Protein AF-A0A6B3GHE0-F1 (afdb_monomer_lite)

Structure (mmCIF, N/CA/C/O backbone):
data_AF-A0A6B3GHE0-F1
#
_entry.id   AF-A0A6B3GHE0-F1
#
loop_
_atom_site.group_PDB
_atom_site.id
_atom_site.type_symbol
_atom_site.label_atom_id
_atom_site.label_alt_id
_atom_site.label_comp_id
_atom_site.label_asym_id
_atom_site.label_entity_id
_atom_site.label_seq_id
_atom_site.pdbx_PDB_ins_code
_atom_site.Cartn_x
_atom_site.Cartn_y
_atom_site.Cartn_z
_atom_site.occupancy
_atom_site.B_iso_or_equiv
_atom_site.auth_seq_id
_atom_site.auth_comp_id
_atom_site.auth_asym_id
_atom_site.auth_atom_id
_atom_site.pdbx_PDB_model_num
ATOM 1 N N . VAL A 1 1 ? 17.291 -7.032 -29.303 1.00 87.56 1 VAL A N 1
ATOM 2 C CA . VAL A 1 1 ? 17.564 -7.212 -27.860 1.00 87.56 1 VAL A CA 1
ATOM 3 C C . VAL A 1 1 ? 18.348 -8.499 -27.717 1.00 87.56 1 VAL A C 1
ATOM 5 O O . VAL A 1 1 ? 17.997 -9.449 -28.406 1.00 87.56 1 VAL A O 1
ATOM 8 N N . VAL A 1 2 ? 19.415 -8.492 -26.928 1.00 93.62 2 VAL A N 1
ATOM 9 C CA . VAL A 1 2 ? 20.373 -9.596 -26.751 1.00 93.62 2 VAL A CA 1
ATOM 10 C C . VAL A 1 2 ? 20.609 -9.839 -25.263 1.00 93.62 2 VAL A C 1
ATOM 12 O O . VAL A 1 2 ? 20.278 -8.980 -24.444 1.00 93.62 2 VAL A O 1
ATOM 15 N N . GLU A 1 3 ? 21.166 -10.990 -24.896 1.00 90.38 3 GLU A N 1
ATOM 16 C CA . GLU A 1 3 ? 21.320 -11.353 -23.485 1.00 90.38 3 GLU A CA 1
ATOM 17 C C . GLU A 1 3 ? 22.375 -10.501 -22.778 1.00 90.38 3 GLU A C 1
ATOM 19 O O . GLU A 1 3 ? 22.188 -10.146 -21.620 1.00 90.38 3 GLU A O 1
ATOM 24 N N . GLY A 1 4 ? 23.452 -10.118 -23.468 1.00 88.25 4 GLY A N 1
ATOM 25 C CA . GLY A 1 4 ? 24.545 -9.377 -22.844 1.00 88.25 4 GLY A CA 1
ATOM 26 C C . GLY A 1 4 ? 25.494 -8.706 -23.828 1.00 88.25 4 GLY A C 1
ATOM 27 O O . GLY A 1 4 ? 25.337 -8.791 -25.048 1.00 88.25 4 GLY A O 1
ATOM 28 N N . LEU A 1 5 ? 26.498 -8.026 -23.274 1.00 88.69 5 LEU A N 1
ATOM 29 C CA . LEU A 1 5 ? 27.369 -7.115 -24.018 1.00 88.69 5 LEU A CA 1
ATOM 30 C C . LEU A 1 5 ? 28.169 -7.808 -25.134 1.00 88.69 5 LEU A C 1
ATOM 32 O O . LEU A 1 5 ? 28.236 -7.296 -26.246 1.00 88.69 5 LEU A O 1
ATOM 36 N N . SER A 1 6 ? 28.699 -9.009 -24.889 1.00 91.62 6 SER A N 1
ATOM 37 C CA . SER A 1 6 ? 29.460 -9.760 -25.904 1.00 91.62 6 SER A CA 1
ATOM 38 C C . SER A 1 6 ? 28.605 -10.182 -27.108 1.00 91.62 6 SER A C 1
ATOM 40 O O . SER A 1 6 ? 29.077 -10.214 -28.247 1.00 91.62 6 SER A O 1
ATOM 42 N N . GLU A 1 7 ? 27.327 -10.490 -26.878 1.00 93.00 7 GLU A N 1
ATOM 43 C CA . GLU A 1 7 ? 26.382 -10.778 -27.959 1.00 93.00 7 GLU A CA 1
ATOM 44 C C . GLU A 1 7 ? 26.011 -9.489 -28.708 1.00 93.00 7 GLU A C 1
ATOM 46 O O . GLU A 1 7 ? 25.947 -9.486 -29.938 1.00 93.00 7 GLU A O 1
ATOM 51 N N . ALA A 1 8 ? 25.856 -8.371 -27.987 1.00 92.12 8 ALA A N 1
ATOM 52 C CA . ALA A 1 8 ? 25.609 -7.055 -28.577 1.00 92.12 8 ALA A CA 1
ATOM 53 C C . ALA A 1 8 ? 26.735 -6.631 -29.533 1.00 92.12 8 ALA A C 1
ATOM 55 O O . ALA A 1 8 ? 26.454 -6.214 -30.656 1.00 92.12 8 ALA A O 1
ATOM 56 N N . GLU A 1 9 ? 27.997 -6.797 -29.128 1.00 91.12 9 GLU A N 1
ATOM 57 C CA . GLU A 1 9 ? 29.174 -6.513 -29.960 1.00 91.12 9 GLU A CA 1
ATOM 58 C C . GLU A 1 9 ? 29.182 -7.346 -31.247 1.00 91.12 9 GLU A C 1
ATOM 60 O O . GLU A 1 9 ? 29.427 -6.819 -32.333 1.00 91.12 9 GLU A O 1
ATOM 65 N N . THR A 1 10 ? 28.856 -8.638 -31.137 1.00 93.00 10 THR A N 1
ATOM 66 C CA . THR A 1 10 ? 28.806 -9.557 -32.283 1.00 93.00 10 THR A CA 1
ATOM 67 C C . THR A 1 10 ? 27.733 -9.131 -33.285 1.00 93.00 10 THR A C 1
ATOM 69 O O . THR A 1 10 ? 27.987 -9.064 -34.488 1.00 93.00 10 THR A O 1
ATOM 72 N N . VAL A 1 11 ? 26.533 -8.810 -32.795 1.00 92.44 11 VAL A N 1
ATOM 73 C CA . VAL A 1 11 ? 25.388 -8.424 -33.630 1.00 92.44 11 VAL A CA 1
ATOM 74 C C . VAL A 1 11 ? 25.612 -7.072 -34.311 1.00 92.44 11 VAL A C 1
ATOM 76 O O . VAL A 1 11 ? 25.330 -6.933 -35.500 1.00 92.44 11 VAL A O 1
ATOM 79 N N . VAL A 1 12 ? 26.147 -6.083 -33.590 1.00 92.69 12 VAL A N 1
ATOM 80 C CA . VAL A 1 12 ? 26.439 -4.753 -34.148 1.00 92.69 12 VAL A CA 1
ATOM 81 C C . VAL A 1 12 ? 27.595 -4.819 -35.148 1.00 92.69 12 VAL A C 1
ATOM 83 O O . VAL A 1 12 ? 27.502 -4.229 -36.222 1.00 92.69 12 VAL A O 1
ATOM 86 N N . GLY A 1 13 ? 28.657 -5.573 -34.840 1.00 90.19 13 GLY A N 1
ATOM 87 C CA . GLY A 1 13 ? 29.817 -5.732 -35.721 1.00 90.19 13 GLY A CA 1
ATOM 88 C C . GLY A 1 13 ? 29.507 -6.467 -37.028 1.00 90.19 13 GLY A C 1
ATOM 89 O O . GLY A 1 13 ? 30.134 -6.187 -38.047 1.00 90.19 13 GLY A O 1
ATOM 90 N N . ALA A 1 14 ? 28.523 -7.370 -37.021 1.00 90.12 14 ALA A N 1
ATOM 91 C CA . ALA A 1 14 ? 28.071 -8.079 -38.217 1.00 90.12 14 ALA A CA 1
ATOM 92 C C . ALA A 1 14 ? 27.074 -7.277 -39.077 1.00 90.12 14 ALA A C 1
ATOM 94 O O . ALA A 1 14 ? 26.806 -7.655 -40.215 1.00 90.12 14 ALA A O 1
ATOM 95 N N . GLY A 1 15 ? 26.484 -6.209 -38.539 1.00 80.25 15 GLY A N 1
ATOM 96 C CA . GLY A 1 15 ? 25.344 -5.525 -39.139 1.00 80.25 15 GLY A CA 1
ATOM 97 C C . GLY A 1 15 ? 25.691 -4.217 -39.839 1.00 80.25 15 GLY A C 1
ATOM 98 O O . GLY A 1 15 ? 25.204 -3.191 -39.379 1.00 80.25 15 GLY A O 1
ATOM 99 N N . ASP A 1 16 ? 26.513 -4.246 -40.898 1.00 79.06 16 ASP A N 1
ATOM 100 C CA . ASP A 1 16 ? 26.779 -3.194 -41.914 1.00 79.06 16 ASP A CA 1
ATOM 101 C C . ASP A 1 16 ? 26.525 -1.715 -41.510 1.00 79.06 16 ASP A C 1
ATOM 103 O O . ASP A 1 16 ? 26.007 -0.910 -42.284 1.00 79.06 16 ASP A O 1
ATOM 107 N N . GLY A 1 17 ? 26.870 -1.325 -40.279 1.00 79.25 17 GLY A N 1
ATOM 108 C CA . GLY A 1 17 ? 26.679 0.028 -39.749 1.00 79.25 17 GLY A CA 1
ATOM 109 C C . GLY A 1 17 ? 25.229 0.489 -39.512 1.00 79.25 17 GLY A C 1
ATOM 110 O O . GLY A 1 17 ? 25.027 1.672 -39.245 1.00 79.25 17 GLY A O 1
ATOM 111 N N . ALA A 1 18 ? 24.221 -0.385 -39.588 1.00 84.81 18 ALA A N 1
ATOM 112 C CA . ALA A 1 18 ? 22.807 -0.009 -39.411 1.00 84.81 18 ALA A CA 1
ATOM 113 C C . ALA A 1 18 ? 22.139 -0.631 -38.173 1.00 84.81 18 ALA A C 1
ATOM 115 O O . ALA A 1 18 ? 21.021 -0.254 -37.815 1.00 84.81 18 ALA A O 1
ATOM 116 N N . VAL A 1 19 ? 22.798 -1.592 -37.524 1.00 91.75 19 VAL A N 1
ATOM 117 C CA . VAL A 1 19 ? 22.215 -2.353 -36.414 1.00 91.75 19 VAL A CA 1
ATOM 118 C C . VAL A 1 19 ? 22.541 -1.711 -35.068 1.00 91.75 19 VAL A C 1
ATOM 120 O O . VAL A 1 19 ? 23.682 -1.349 -34.794 1.00 91.75 19 VAL A O 1
ATOM 123 N N . VAL A 1 20 ? 21.523 -1.620 -34.212 1.00 91.25 20 VAL A N 1
ATOM 124 C CA . VAL A 1 20 ? 21.647 -1.247 -32.799 1.00 91.25 20 VAL A CA 1
ATOM 125 C C . VAL A 1 20 ? 21.193 -2.434 -31.951 1.00 91.25 20 VAL A C 1
ATOM 127 O O . VAL A 1 20 ? 20.110 -2.982 -32.167 1.00 91.25 20 VAL A O 1
ATOM 130 N N . ALA A 1 21 ? 22.019 -2.835 -30.991 1.00 92.00 21 ALA A N 1
ATOM 131 C CA . ALA A 1 21 ? 21.713 -3.866 -30.011 1.00 92.00 21 ALA A CA 1
ATOM 132 C C . ALA A 1 21 ? 21.396 -3.234 -28.650 1.00 92.00 21 ALA A C 1
ATOM 134 O O . ALA A 1 21 ? 21.934 -2.191 -28.291 1.00 92.00 21 ALA A O 1
ATOM 135 N N . VAL A 1 22 ? 20.515 -3.886 -27.896 1.00 89.62 22 VAL A N 1
ATOM 136 C CA . VAL A 1 22 ? 20.176 -3.519 -26.515 1.00 89.62 22 VAL A CA 1
ATOM 137 C C . VAL A 1 22 ? 20.310 -4.779 -25.668 1.00 89.62 22 VAL A C 1
ATOM 139 O O . VAL A 1 22 ? 19.700 -5.790 -26.036 1.00 89.62 22 VAL A O 1
ATOM 142 N N . THR A 1 23 ? 21.123 -4.750 -24.611 1.00 90.06 23 THR A N 1
ATOM 143 C CA . THR A 1 23 ? 21.277 -5.868 -23.661 1.00 90.06 23 THR A CA 1
ATOM 144 C C . THR A 1 23 ? 20.064 -5.953 -22.729 1.00 90.06 23 THR A C 1
ATOM 146 O O . THR A 1 23 ? 19.299 -4.993 -22.613 1.00 90.06 23 THR A O 1
ATOM 149 N N . ARG A 1 24 ? 19.861 -7.086 -22.042 1.00 84.94 24 ARG A N 1
ATOM 150 C CA . ARG A 1 24 ? 18.824 -7.189 -20.995 1.00 84.94 24 ARG A CA 1
ATOM 151 C C . ARG A 1 24 ? 19.062 -6.248 -19.818 1.00 84.94 24 ARG A C 1
ATOM 153 O O . ARG A 1 24 ? 18.096 -5.804 -19.209 1.00 84.94 24 ARG A O 1
ATOM 160 N N . ASP A 1 25 ? 20.322 -5.910 -19.573 1.00 78.19 25 ASP A N 1
ATOM 161 C CA . ASP A 1 25 ? 20.740 -4.956 -18.546 1.00 78.19 25 ASP A CA 1
ATOM 162 C C . ASP A 1 25 ? 20.558 -3.489 -18.994 1.00 78.19 25 ASP A C 1
ATOM 164 O O . ASP A 1 25 ? 20.785 -2.564 -18.219 1.00 78.19 25 ASP A O 1
ATOM 168 N N . GLY A 1 26 ? 20.104 -3.259 -20.234 1.00 79.75 26 GLY A N 1
ATOM 169 C CA . GLY A 1 26 ? 19.741 -1.937 -20.746 1.00 79.75 26 GLY A CA 1
ATOM 170 C C . GLY A 1 26 ? 20.871 -1.170 -21.436 1.00 79.75 26 GLY A C 1
ATOM 171 O O . GLY A 1 26 ? 20.659 -0.020 -21.824 1.00 79.75 26 GLY A O 1
ATOM 172 N N . ASP A 1 27 ? 22.038 -1.784 -21.647 1.00 85.62 27 ASP A N 1
ATOM 173 C CA . ASP A 1 27 ? 23.111 -1.182 -22.442 1.00 85.62 27 ASP A CA 1
ATOM 174 C C . ASP A 1 27 ? 22.717 -1.146 -23.917 1.00 85.62 27 ASP A C 1
ATOM 176 O O . ASP A 1 27 ? 22.349 -2.163 -24.509 1.00 85.62 27 ASP A O 1
ATOM 180 N N . VAL A 1 28 ? 22.833 0.024 -24.535 1.00 88.38 28 VAL A N 1
ATOM 181 C CA . VAL A 1 28 ? 22.544 0.246 -25.952 1.00 88.38 28 VAL A CA 1
ATOM 182 C C . VAL A 1 28 ? 23.854 0.393 -26.711 1.00 88.38 28 VAL A C 1
ATOM 184 O O . VAL A 1 28 ? 24.623 1.318 -26.450 1.00 88.38 28 VAL A O 1
ATOM 187 N N . LEU A 1 29 ? 24.104 -0.496 -27.670 1.00 90.50 29 LEU A N 1
ATOM 188 C CA . LEU A 1 29 ? 25.288 -0.480 -28.526 1.00 90.50 29 LEU A CA 1
ATOM 189 C C . LEU A 1 29 ? 24.876 -0.238 -29.974 1.00 90.50 29 LEU A C 1
ATOM 191 O O . LEU A 1 29 ? 24.071 -0.977 -30.535 1.00 90.50 29 LEU A O 1
ATOM 195 N N . GLY A 1 30 ? 25.457 0.784 -30.589 1.00 89.62 30 GLY A N 1
ATOM 196 C CA . GLY A 1 30 ? 25.396 1.035 -32.022 1.00 89.62 30 GLY A CA 1
ATOM 197 C C . GLY A 1 30 ? 26.795 1.053 -32.646 1.00 89.62 30 GLY A C 1
ATOM 198 O O . GLY A 1 30 ? 27.798 0.990 -31.936 1.00 89.62 30 GLY A O 1
ATOM 199 N N . PRO A 1 31 ? 26.901 1.191 -33.977 1.00 85.12 31 PRO A N 1
ATOM 200 C CA . PRO A 1 31 ? 28.167 1.043 -34.708 1.00 85.12 31 PRO A CA 1
ATOM 201 C C . PRO A 1 31 ? 29.266 2.026 -34.282 1.00 85.12 31 PRO A C 1
ATOM 203 O O . PRO A 1 31 ? 30.454 1.761 -34.459 1.00 85.12 31 PRO A O 1
ATOM 206 N N . HIS A 1 32 ? 28.872 3.183 -33.743 1.00 85.69 32 HIS A N 1
ATOM 207 C CA . HIS A 1 32 ? 29.773 4.277 -33.365 1.00 85.69 32 HIS A CA 1
ATOM 208 C C . HIS A 1 32 ? 29.470 4.865 -31.980 1.00 85.69 32 HIS A C 1
ATOM 210 O O . HIS A 1 32 ? 30.025 5.901 -31.622 1.00 85.69 32 HIS A O 1
ATOM 216 N N . PHE A 1 33 ? 28.568 4.252 -31.211 1.00 80.62 33 PHE A N 1
ATOM 217 C CA . PHE A 1 33 ? 28.177 4.756 -29.899 1.00 80.62 33 PHE A CA 1
ATOM 218 C C . PHE A 1 33 ? 27.797 3.612 -28.965 1.00 80.62 33 PHE A C 1
ATOM 220 O O . PHE A 1 33 ? 27.276 2.588 -29.397 1.00 80.62 33 PHE A O 1
ATOM 227 N N . ALA A 1 34 ? 28.017 3.822 -27.675 1.00 82.38 34 ALA A N 1
ATOM 228 C CA . ALA A 1 34 ? 27.505 2.960 -26.628 1.00 82.38 34 ALA A CA 1
ATOM 229 C C . ALA A 1 34 ? 26.931 3.841 -25.517 1.00 82.38 34 ALA A C 1
ATOM 231 O O . ALA A 1 34 ? 27.563 4.812 -25.097 1.00 82.38 34 ALA A O 1
ATOM 232 N N . HIS A 1 35 ? 25.729 3.510 -25.060 1.00 77.94 35 HIS A N 1
ATOM 233 C CA . HIS A 1 35 ? 25.078 4.127 -23.915 1.00 77.94 35 HIS A CA 1
ATOM 234 C C . HIS A 1 35 ? 24.746 3.034 -22.907 1.00 77.94 35 HIS A C 1
ATOM 236 O O . HIS A 1 35 ? 23.829 2.252 -23.125 1.00 77.94 35 HIS A O 1
ATOM 242 N N . GLY A 1 36 ? 25.496 3.001 -21.810 1.00 69.50 36 GLY A N 1
ATOM 243 C CA . GLY A 1 36 ? 25.189 2.197 -20.629 1.00 69.50 36 GLY A CA 1
ATOM 244 C C . GLY A 1 36 ? 24.859 3.124 -19.465 1.00 69.50 36 GLY A C 1
ATOM 245 O O . GLY A 1 36 ? 25.558 4.119 -19.246 1.00 69.50 36 GLY A O 1
ATOM 246 N N . GLY A 1 37 ? 23.765 2.848 -18.757 1.00 65.81 37 GLY A N 1
ATOM 247 C CA . GLY A 1 37 ? 23.237 3.710 -17.702 1.00 65.81 37 GLY A CA 1
ATOM 248 C C . GLY A 1 37 ? 23.099 2.995 -16.363 1.00 65.81 37 GLY A C 1
ATOM 24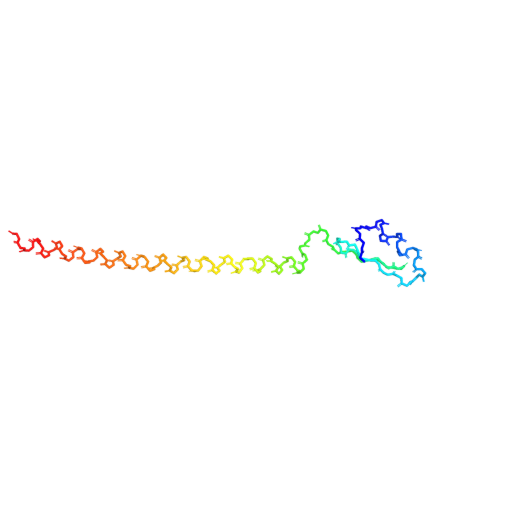9 O O . GLY A 1 37 ? 22.195 2.196 -16.193 1.00 65.81 37 GLY A O 1
ATOM 250 N N . SER A 1 38 ? 23.952 3.386 -15.406 1.00 54.66 38 SER A N 1
ATOM 251 C CA . SER A 1 38 ? 23.829 3.197 -13.950 1.00 54.66 38 SER A CA 1
ATOM 252 C C . SER A 1 38 ? 23.538 1.769 -13.457 1.00 54.66 38 SER A C 1
ATOM 254 O O . SER A 1 38 ? 22.417 1.427 -13.097 1.00 54.66 38 SER A O 1
ATOM 256 N N . ALA A 1 39 ? 24.604 1.005 -13.221 1.00 55.47 39 ALA A N 1
ATOM 257 C CA . ALA A 1 39 ? 24.574 -0.206 -12.396 1.00 55.47 39 ALA A CA 1
ATOM 258 C C . ALA A 1 39 ? 24.291 0.052 -10.886 1.00 55.47 39 ALA A C 1
ATOM 260 O O . ALA A 1 39 ? 24.587 -0.810 -10.064 1.00 55.47 39 ALA A O 1
ATOM 261 N N . GLY A 1 40 ? 23.802 1.239 -10.481 1.00 57.88 40 GLY A N 1
ATOM 262 C CA . GLY A 1 40 ? 23.760 1.646 -9.064 1.00 57.88 40 GLY A CA 1
ATOM 263 C C . GLY A 1 40 ? 22.482 2.315 -8.545 1.00 57.88 40 GLY A C 1
ATOM 264 O O . GLY A 1 40 ? 22.312 2.388 -7.331 1.00 57.88 40 GLY A O 1
ATOM 265 N N . ALA A 1 41 ? 21.587 2.793 -9.409 1.00 62.75 41 ALA A N 1
ATOM 266 C CA . ALA A 1 41 ? 20.317 3.409 -9.018 1.00 62.75 41 ALA A CA 1
ATOM 267 C C . ALA A 1 41 ? 19.154 2.724 -9.755 1.00 62.75 41 ALA A C 1
ATOM 269 O O . ALA A 1 41 ? 19.328 2.413 -10.935 1.00 62.75 41 ALA A O 1
ATOM 270 N N . PRO A 1 42 ? 17.995 2.509 -9.096 1.00 67.25 42 PRO A N 1
ATOM 271 C CA . PRO A 1 42 ? 16.827 1.906 -9.730 1.00 67.25 42 PRO A CA 1
ATOM 272 C C . PRO A 1 42 ? 16.437 2.662 -10.998 1.00 67.25 42 PRO A C 1
ATOM 274 O O . PRO A 1 42 ? 16.428 3.898 -11.020 1.00 67.25 42 PRO A O 1
ATOM 277 N N . SER A 1 43 ? 16.073 1.929 -12.043 1.00 75.38 43 SER A N 1
ATOM 278 C CA . SER A 1 43 ? 15.426 2.509 -13.213 1.00 75.38 43 SER A CA 1
ATOM 279 C C . SER A 1 43 ? 14.093 3.159 -12.823 1.00 75.38 43 SER A C 1
ATOM 281 O O . SER A 1 43 ? 13.486 2.829 -11.803 1.00 75.38 43 SER A O 1
ATOM 283 N N . LEU A 1 44 ? 13.588 4.076 -13.655 1.00 82.62 44 LEU A N 1
ATOM 284 C CA . LEU A 1 44 ? 12.285 4.707 -13.409 1.00 82.62 44 LEU A CA 1
ATOM 285 C C . LEU A 1 44 ? 11.142 3.684 -13.348 1.00 82.62 44 LEU A C 1
ATOM 287 O O . LEU A 1 44 ? 10.208 3.876 -12.578 1.00 82.62 44 LEU A O 1
ATOM 291 N N . LEU A 1 45 ? 11.224 2.598 -14.126 1.00 83.50 45 LEU A N 1
ATOM 292 C CA . LEU A 1 45 ? 10.234 1.522 -14.088 1.00 83.50 45 LEU A CA 1
ATOM 293 C C . LEU A 1 45 ? 10.278 0.773 -12.750 1.00 83.50 45 LEU A C 1
ATOM 295 O O . LEU A 1 45 ? 9.233 0.506 -12.169 1.00 83.50 45 LEU A O 1
ATOM 299 N N . GLU A 1 46 ? 11.472 0.473 -12.240 1.00 82.31 46 GLU A N 1
ATOM 300 C CA . GLU A 1 46 ? 11.643 -0.185 -10.939 1.00 82.31 46 GLU A CA 1
ATOM 301 C C . GLU A 1 46 ? 11.246 0.726 -9.776 1.00 82.31 46 GLU A C 1
ATOM 303 O O . GLU A 1 46 ? 10.636 0.266 -8.814 1.00 82.31 46 GLU A O 1
ATOM 308 N N . ALA A 1 47 ? 11.563 2.019 -9.856 1.00 90.38 47 ALA A N 1
ATOM 309 C CA . ALA A 1 47 ? 11.107 3.001 -8.880 1.00 90.38 47 ALA A CA 1
ATOM 310 C C . ALA A 1 47 ? 9.576 3.118 -8.893 1.00 90.38 47 ALA A C 1
ATOM 312 O O . ALA A 1 47 ? 8.958 3.174 -7.833 1.00 90.38 47 ALA A O 1
ATOM 313 N N . GLN A 1 48 ? 8.955 3.099 -10.077 1.00 91.44 48 GLN A N 1
ATOM 314 C CA . GLN A 1 48 ? 7.499 3.115 -10.195 1.00 91.44 48 GLN A CA 1
ATOM 315 C C . GLN A 1 48 ? 6.871 1.838 -9.629 1.00 91.44 48 GLN A C 1
ATOM 317 O O . GLN A 1 48 ? 5.907 1.930 -8.880 1.00 91.44 48 GLN A O 1
ATOM 322 N N . ALA A 1 49 ? 7.450 0.666 -9.903 1.00 94.38 49 ALA A N 1
ATOM 323 C CA . ALA A 1 49 ? 6.972 -0.595 -9.342 1.00 94.38 49 ALA A CA 1
ATOM 324 C C . ALA A 1 49 ? 7.009 -0.594 -7.803 1.00 94.38 49 ALA A C 1
ATOM 326 O O . ALA A 1 49 ? 6.055 -1.035 -7.170 1.00 94.38 49 ALA A O 1
ATOM 327 N N . GLN A 1 50 ? 8.064 -0.036 -7.199 1.00 95.12 50 GLN A N 1
ATOM 328 C CA . GLN A 1 50 ? 8.162 0.119 -5.741 1.00 95.12 50 GLN A CA 1
ATOM 329 C C . GLN A 1 50 ? 7.106 1.077 -5.178 1.00 95.12 50 GLN A C 1
ATOM 331 O O . GLN A 1 50 ? 6.569 0.845 -4.097 1.00 95.12 50 GLN A O 1
ATOM 336 N N . VAL A 1 51 ? 6.793 2.159 -5.897 1.00 97.81 51 VAL A N 1
ATOM 337 C CA . VAL A 1 51 ? 5.712 3.078 -5.512 1.00 97.81 51 VAL A CA 1
ATOM 338 C C . VAL A 1 51 ? 4.358 2.376 -5.583 1.00 97.81 51 VAL A C 1
ATOM 340 O O . VAL A 1 51 ? 3.558 2.515 -4.659 1.00 97.81 51 VAL A O 1
ATOM 343 N N . ASP A 1 52 ? 4.111 1.612 -6.645 1.00 97.81 52 ASP A N 1
ATOM 344 C CA . ASP A 1 52 ? 2.860 0.878 -6.832 1.00 97.81 52 ASP A CA 1
ATOM 345 C C . ASP A 1 52 ? 2.682 -0.197 -5.743 1.00 97.81 52 ASP A C 1
ATOM 347 O O . ASP A 1 52 ? 1.595 -0.335 -5.179 1.00 97.81 52 ASP A O 1
ATOM 351 N N . GLU A 1 53 ? 3.757 -0.908 -5.392 1.00 97.94 53 GLU A N 1
ATOM 352 C CA . GLU A 1 53 ? 3.787 -1.876 -4.290 1.00 97.94 53 GLU A CA 1
ATOM 353 C C . GLU A 1 53 ? 3.491 -1.203 -2.942 1.00 97.94 53 GLU A C 1
ATOM 355 O O . GLU A 1 53 ? 2.565 -1.608 -2.238 1.00 97.94 53 GLU A O 1
ATOM 36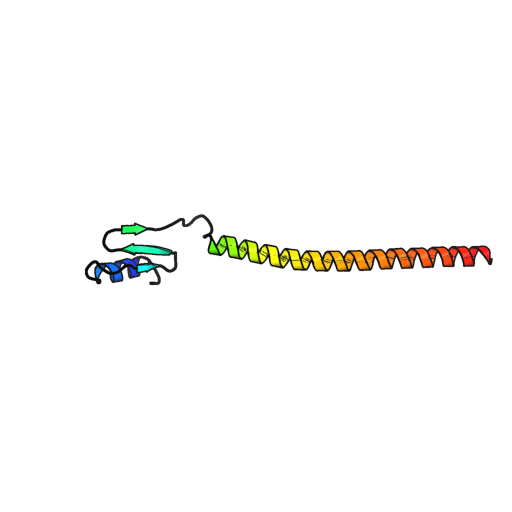0 N N . ALA A 1 54 ? 4.193 -0.114 -2.617 1.00 98.31 54 ALA A N 1
ATOM 361 C CA . ALA A 1 54 ? 3.971 0.625 -1.375 1.00 98.31 54 ALA A CA 1
ATOM 362 C C . ALA A 1 54 ? 2.545 1.198 -1.279 1.00 98.31 54 ALA A C 1
ATOM 364 O O . ALA A 1 54 ? 1.944 1.205 -0.202 1.00 98.31 54 ALA A O 1
ATOM 365 N N . ALA A 1 55 ? 1.974 1.660 -2.396 1.00 98.44 55 ALA A N 1
ATOM 366 C CA . ALA A 1 55 ? 0.596 2.138 -2.446 1.00 98.44 55 ALA A CA 1
ATOM 367 C C . ALA A 1 55 ? -0.416 1.007 -2.188 1.00 98.44 55 ALA A C 1
ATOM 369 O O . ALA A 1 55 ? -1.402 1.214 -1.475 1.00 98.44 55 ALA A O 1
ATOM 370 N N . ALA A 1 56 ? -0.167 -0.192 -2.724 1.00 98.31 56 ALA A N 1
ATOM 371 C CA . ALA A 1 56 ? -1.004 -1.361 -2.473 1.00 98.31 56 ALA A CA 1
ATOM 372 C C . ALA A 1 56 ? -0.935 -1.810 -1.003 1.00 98.31 56 ALA A C 1
ATOM 374 O O . ALA A 1 56 ? -1.972 -2.080 -0.394 1.00 98.31 56 ALA A O 1
ATOM 375 N N . GLU A 1 57 ? 0.260 -1.840 -0.410 1.00 98.44 57 GLU A N 1
ATOM 376 C CA . GLU A 1 57 ? 0.436 -2.157 1.012 1.00 98.44 57 GLU A CA 1
ATOM 377 C C . GLU A 1 57 ? -0.276 -1.148 1.919 1.00 98.44 57 GLU A C 1
ATOM 379 O O . GLU A 1 57 ? -0.946 -1.538 2.882 1.00 98.44 57 GLU A O 1
ATOM 384 N N . LEU A 1 58 ? -0.192 0.144 1.590 1.00 98.69 58 LEU A N 1
ATOM 385 C CA . LEU A 1 58 ? -0.864 1.196 2.346 1.00 98.69 58 LEU A CA 1
ATOM 386 C C . LEU A 1 58 ? -2.388 1.022 2.328 1.00 98.69 58 LEU A C 1
ATOM 388 O O . LEU A 1 58 ? -3.016 1.074 3.383 1.00 98.69 58 LEU A O 1
ATOM 392 N N . ALA A 1 59 ? -2.979 0.722 1.169 1.00 98.62 59 ALA A N 1
ATOM 393 C CA . ALA A 1 59 ? -4.421 0.496 1.053 1.00 98.62 59 ALA A CA 1
ATOM 394 C C . ALA A 1 59 ? -4.915 -0.690 1.910 1.00 98.62 59 ALA A C 1
ATOM 396 O O . ALA A 1 59 ? -6.008 -0.652 2.489 1.00 98.62 59 ALA A O 1
ATOM 397 N N . VAL A 1 60 ? -4.101 -1.745 2.031 1.00 98.50 60 VAL A N 1
ATOM 398 C CA . VAL A 1 60 ? -4.396 -2.888 2.912 1.00 98.50 60 VAL A CA 1
ATOM 399 C C . VAL A 1 60 ? -4.353 -2.470 4.382 1.00 98.50 60 VAL A C 1
ATOM 401 O O . VAL A 1 60 ? -5.230 -2.852 5.164 1.00 98.50 60 VAL A O 1
ATOM 404 N N . LEU A 1 61 ? -3.351 -1.680 4.773 1.00 98.75 61 LEU A N 1
ATOM 405 C CA . LEU A 1 61 ? -3.229 -1.180 6.142 1.00 98.75 61 LEU A CA 1
ATOM 406 C C . LEU A 1 61 ? -4.374 -0.238 6.517 1.00 98.75 61 LEU A C 1
ATOM 408 O O . LEU A 1 61 ? -4.903 -0.364 7.622 1.00 98.75 61 LEU A O 1
ATOM 412 N N . ASP A 1 62 ? -4.795 0.641 5.610 1.00 98.62 62 ASP A N 1
ATOM 413 C CA . ASP A 1 62 ? -5.923 1.550 5.828 1.00 98.62 62 ASP A CA 1
ATOM 414 C C . ASP A 1 62 ? -7.208 0.771 6.128 1.00 98.62 62 ASP A C 1
ATOM 416 O O . ASP A 1 62 ? -7.858 1.012 7.148 1.00 98.62 62 ASP A O 1
ATOM 420 N N . THR A 1 63 ? -7.502 -0.257 5.325 1.00 98.69 63 THR A N 1
ATOM 421 C CA . THR A 1 63 ? -8.650 -1.151 5.552 1.00 98.69 63 THR A CA 1
ATOM 422 C C . THR A 1 63 ? -8.594 -1.785 6.946 1.00 98.69 63 THR A C 1
ATOM 424 O O . THR A 1 63 ? -9.564 -1.757 7.706 1.00 98.69 63 THR A O 1
ATOM 427 N N . ARG A 1 64 ? -7.428 -2.308 7.342 1.00 98.62 64 ARG A N 1
ATOM 428 C CA . ARG A 1 64 ? -7.246 -2.927 8.662 1.00 98.62 64 ARG A CA 1
ATOM 429 C C . ARG A 1 64 ? -7.407 -1.920 9.805 1.00 98.62 64 ARG A C 1
ATOM 431 O O . ARG A 1 64 ? -7.936 -2.264 10.863 1.00 98.62 64 ARG A O 1
ATOM 438 N N . CYS A 1 65 ? -6.945 -0.688 9.622 1.00 98.69 65 CYS A N 1
ATOM 439 C CA . CYS A 1 65 ? -7.117 0.383 10.599 1.00 98.69 65 CYS A CA 1
ATOM 440 C C . CYS A 1 65 ? -8.598 0.725 10.802 1.00 98.69 65 CYS A C 1
ATOM 442 O O . CYS A 1 65 ? -9.035 0.883 11.944 1.00 98.69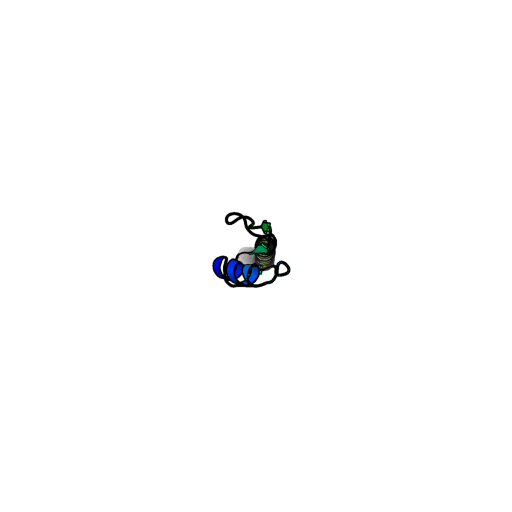 65 CYS A O 1
ATOM 444 N N . GLU A 1 66 ? -9.383 0.789 9.726 1.00 98.69 66 GLU A N 1
ATOM 445 C CA . GLU A 1 66 ? -10.828 1.029 9.797 1.00 98.69 66 GLU A CA 1
ATOM 446 C C . GLU A 1 66 ? -11.561 -0.085 10.554 1.00 98.69 66 GLU A C 1
ATOM 448 O O . GLU A 1 66 ? -12.369 0.201 11.447 1.00 98.69 66 GLU A O 1
ATOM 453 N N . GLU A 1 67 ? -11.236 -1.346 10.260 1.00 98.69 67 GLU A N 1
ATOM 454 C CA . GLU A 1 67 ? -11.785 -2.518 10.952 1.00 98.69 67 GLU A CA 1
ATOM 455 C C . GLU A 1 67 ? -11.471 -2.491 12.453 1.00 98.69 67 GLU A C 1
ATOM 457 O O . GLU A 1 67 ? -12.359 -2.670 13.292 1.00 98.69 67 GLU A O 1
ATOM 462 N N . LEU A 1 68 ? -10.215 -2.211 12.814 1.00 98.75 68 LEU A N 1
ATOM 463 C CA . LEU A 1 68 ? -9.793 -2.111 14.212 1.00 98.75 68 LEU A CA 1
ATOM 464 C C . LEU A 1 68 ? -10.482 -0.949 14.932 1.00 98.75 68 LEU A C 1
ATOM 466 O O . LEU A 1 68 ? -10.908 -1.098 16.079 1.00 98.75 68 LEU A O 1
ATOM 470 N N . ALA A 1 69 ? -10.637 0.195 14.265 1.00 98.56 69 ALA A N 1
ATOM 471 C CA . ALA A 1 69 ? -11.351 1.336 14.820 1.00 98.56 69 ALA A CA 1
ATOM 472 C C . ALA A 1 69 ? -12.840 1.019 15.041 1.00 98.56 69 ALA A C 1
ATOM 474 O O . ALA A 1 69 ? -13.416 1.436 16.048 1.00 98.56 69 ALA A O 1
ATOM 475 N N . ALA A 1 70 ? -13.474 0.263 14.138 1.00 98.62 70 ALA A N 1
ATOM 476 C CA . ALA A 1 70 ? -14.847 -0.208 14.316 1.00 98.62 70 ALA A CA 1
ATOM 477 C C . ALA A 1 70 ? -14.969 -1.158 15.515 1.00 98.62 70 ALA A C 1
ATOM 479 O O . ALA A 1 70 ? -15.785 -0.912 16.407 1.00 98.62 70 ALA A O 1
ATOM 480 N N . ALA A 1 71 ? -14.092 -2.161 15.599 1.00 98.56 71 ALA A N 1
ATOM 481 C CA . ALA A 1 71 ? -14.056 -3.100 16.717 1.00 98.56 71 ALA A CA 1
ATOM 482 C C . ALA A 1 71 ? -13.831 -2.391 18.065 1.00 98.56 71 ALA A C 1
ATOM 484 O O . ALA A 1 71 ? -14.478 -2.715 19.063 1.00 98.56 71 ALA A O 1
ATOM 485 N N . GLN A 1 72 ? -12.960 -1.377 18.101 1.00 98.62 72 GLN A N 1
ATOM 486 C CA . GLN A 1 72 ? -12.733 -0.568 19.298 1.00 98.62 72 GLN A CA 1
ATOM 487 C C . GLN A 1 72 ? -14.002 0.178 19.730 1.00 98.62 72 GLN A C 1
ATOM 489 O O . GLN A 1 72 ? -14.347 0.158 20.913 1.00 98.62 72 GLN A O 1
ATOM 494 N N . ARG A 1 73 ? -14.714 0.824 18.795 1.00 98.69 73 ARG A N 1
ATOM 495 C CA . ARG A 1 73 ? -15.970 1.532 19.097 1.00 98.69 73 ARG A CA 1
ATOM 496 C C . ARG A 1 73 ? -17.029 0.587 19.660 1.00 98.69 73 ARG A C 1
ATOM 498 O O . ARG A 1 73 ? -17.685 0.927 20.644 1.00 98.69 73 ARG A O 1
ATOM 505 N N . ASP A 1 74 ? -17.159 -0.602 19.082 1.00 98.56 74 ASP A N 1
ATOM 506 C CA . ASP A 1 74 ? -18.106 -1.610 19.557 1.00 98.56 74 ASP A CA 1
ATOM 507 C C . ASP A 1 74 ? -17.750 -2.117 20.960 1.00 98.56 74 ASP A C 1
ATOM 509 O O . ASP A 1 74 ? -18.629 -2.222 21.818 1.00 98.56 74 ASP A O 1
ATOM 513 N N . ALA A 1 75 ? -16.465 -2.354 21.234 1.00 98.38 75 ALA A N 1
ATOM 514 C CA . ALA A 1 75 ? -16.000 -2.745 22.563 1.00 98.38 75 ALA A CA 1
ATOM 515 C C . ALA A 1 75 ? -16.263 -1.654 23.616 1.00 98.38 75 ALA A C 1
ATOM 517 O O . ALA A 1 75 ? -16.690 -1.958 24.731 1.00 98.38 75 ALA A O 1
ATOM 518 N N . VAL A 1 76 ? -16.053 -0.379 23.266 1.00 98.62 76 VAL A N 1
ATOM 519 C CA . VAL A 1 76 ? -16.367 0.758 24.147 1.00 98.62 76 VAL A CA 1
ATOM 520 C C . VAL A 1 76 ? -17.867 0.826 24.436 1.00 98.62 76 VAL A C 1
ATOM 522 O O . VAL A 1 76 ? -18.247 0.977 25.598 1.00 98.62 76 VAL A O 1
ATOM 525 N N . ARG A 1 77 ? -18.719 0.659 23.414 1.00 98.44 77 ARG A N 1
ATOM 526 C CA . ARG A 1 77 ? -20.179 0.630 23.586 1.00 98.44 77 ARG A CA 1
ATOM 527 C C . ARG A 1 77 ? -20.605 -0.506 24.515 1.00 98.44 77 ARG A C 1
ATOM 529 O O . ARG A 1 77 ? -21.313 -0.257 25.486 1.00 98.44 77 ARG A O 1
ATOM 536 N N . LEU A 1 78 ? -20.117 -1.724 24.273 1.00 98.12 78 LEU A N 1
ATOM 537 C CA . LEU A 1 78 ? -20.444 -2.886 25.101 1.00 98.12 78 LEU A CA 1
ATOM 538 C C . LEU A 1 78 ? -20.020 -2.681 26.560 1.00 98.12 78 LEU A C 1
ATOM 540 O O . LEU A 1 78 ? -20.778 -2.995 27.476 1.00 98.12 78 LEU A O 1
ATOM 544 N N . ARG A 1 79 ? -18.828 -2.121 26.787 1.00 98.00 79 ARG A N 1
ATOM 545 C CA . ARG A 1 79 ? -18.349 -1.809 28.137 1.00 98.00 79 ARG A CA 1
ATOM 546 C C . ARG A 1 79 ? -19.266 -0.810 28.845 1.00 98.00 79 ARG A C 1
ATOM 548 O O . ARG A 1 79 ? -19.543 -0.995 30.027 1.00 98.00 79 ARG A O 1
ATOM 555 N N . ALA A 1 80 ? -19.721 0.231 28.149 1.00 97.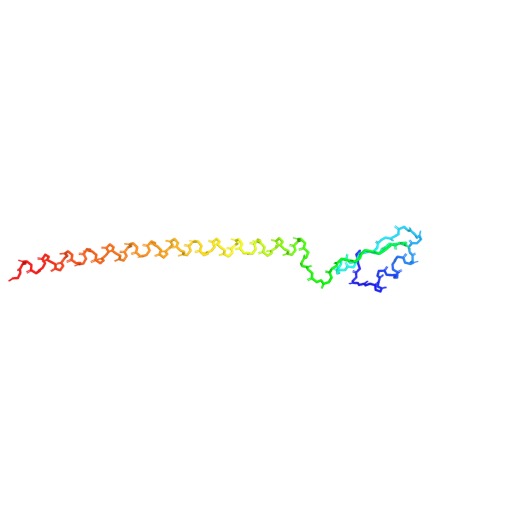94 80 ALA A N 1
ATOM 556 C CA . ALA A 1 80 ? -20.638 1.219 28.716 1.00 97.94 80 ALA A CA 1
ATOM 557 C C . ALA A 1 80 ? -21.990 0.586 29.084 1.00 97.94 80 ALA A C 1
ATOM 559 O O . ALA A 1 80 ? -22.456 0.758 30.205 1.00 97.94 80 ALA A O 1
ATOM 560 N N . GLU A 1 81 ? -22.567 -0.227 28.192 1.00 97.62 81 GLU A N 1
ATOM 561 C CA . GLU A 1 81 ? -23.814 -0.957 28.463 1.00 97.62 81 GLU A CA 1
ATOM 562 C C . GLU A 1 81 ? -23.687 -1.893 29.673 1.00 97.62 81 GLU A C 1
ATOM 564 O O . GLU A 1 81 ? -24.595 -1.991 30.499 1.00 97.62 81 GLU A O 1
ATOM 569 N N . GLN A 1 82 ? -22.554 -2.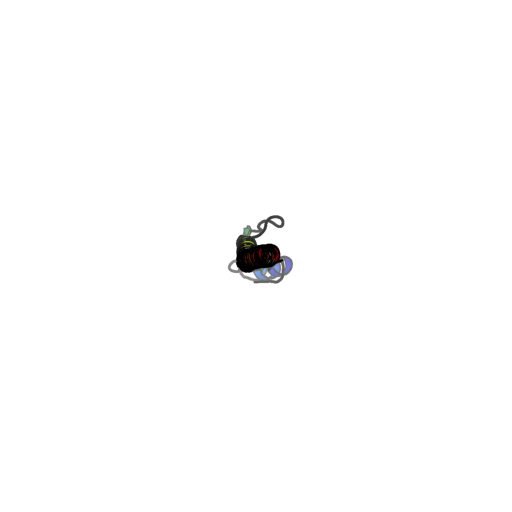590 29.795 1.00 97.19 82 GLN A N 1
ATOM 570 C CA . GLN A 1 82 ? -22.277 -3.451 30.942 1.00 97.19 82 GLN A CA 1
ATOM 571 C C . GLN A 1 82 ? -22.150 -2.649 32.240 1.00 97.19 82 GLN A C 1
ATOM 573 O O . GLN A 1 82 ? -22.715 -3.070 33.247 1.00 97.19 82 GLN A O 1
ATOM 578 N N . ALA A 1 83 ? -21.463 -1.503 32.215 1.00 96.75 83 ALA A N 1
ATOM 579 C CA . ALA A 1 83 ? -21.329 -0.631 33.380 1.00 96.75 83 ALA A CA 1
ATOM 580 C C . ALA A 1 83 ? -22.701 -0.145 33.878 1.00 96.75 83 ALA A C 1
ATOM 582 O O . ALA A 1 83 ? -23.025 -0.342 35.048 1.00 96.75 83 ALA A O 1
ATOM 583 N N . THR A 1 84 ? -23.557 0.351 32.979 1.00 96.81 84 THR A N 1
ATOM 584 C CA . THR A 1 84 ? -24.924 0.766 33.331 1.00 96.81 84 THR A CA 1
ATOM 585 C C . THR A 1 84 ? -25.726 -0.382 33.947 1.00 96.81 84 THR A C 1
ATOM 587 O O . THR A 1 84 ? -26.321 -0.222 35.007 1.00 96.81 84 THR A O 1
ATOM 590 N N . ARG A 1 85 ? -25.677 -1.588 33.362 1.00 95.06 85 ARG A N 1
ATOM 591 C CA . ARG A 1 85 ? -26.360 -2.764 33.937 1.00 95.06 85 ARG A CA 1
ATOM 592 C C . ARG A 1 85 ? -25.852 -3.112 35.335 1.00 95.06 85 ARG A C 1
ATOM 594 O O . ARG A 1 85 ? -26.632 -3.555 36.175 1.00 95.06 85 ARG A O 1
ATOM 601 N N . THR A 1 86 ? -24.549 -2.971 35.588 1.00 96.12 86 THR A N 1
ATOM 602 C CA . THR A 1 86 ? -23.999 -3.232 36.926 1.00 96.12 86 THR A CA 1
ATOM 603 C C . THR A 1 86 ? -24.465 -2.208 37.956 1.00 96.12 86 THR A C 1
ATOM 605 O O . THR A 1 86 ? -24.741 -2.601 39.087 1.00 96.12 86 THR A O 1
ATOM 608 N N . GLU A 1 87 ? -24.613 -0.941 37.567 1.00 94.06 87 GLU A N 1
ATOM 609 C CA . GLU A 1 87 ? -25.146 0.125 38.424 1.00 94.06 87 GLU A CA 1
ATOM 610 C C . GLU A 1 87 ? -26.626 -0.122 38.750 1.00 94.06 87 GLU A C 1
ATOM 612 O O . GLU A 1 87 ? -26.988 -0.198 39.922 1.00 94.06 87 GLU A O 1
ATOM 617 N N . GLU A 1 88 ? -27.459 -0.402 37.743 1.00 93.88 88 GLU A N 1
ATOM 618 C CA . GLU A 1 88 ? -28.882 -0.735 37.930 1.00 93.88 88 GLU A CA 1
ATOM 619 C C . GLU A 1 88 ? -29.090 -1.945 38.860 1.00 93.88 88 GLU A C 1
ATOM 621 O O . GLU A 1 88 ? -30.025 -1.992 39.660 1.00 93.88 88 GLU A O 1
ATOM 626 N N . LEU A 1 89 ? -28.231 -2.965 38.762 1.00 94.00 89 LEU A N 1
ATOM 627 C CA . LEU A 1 89 ? -28.286 -4.128 39.650 1.00 94.00 89 LEU A CA 1
ATOM 628 C C . LEU A 1 89 ? -27.827 -3.804 41.075 1.00 94.00 89 LEU A C 1
ATOM 630 O O . LEU A 1 89 ? -28.329 -4.424 42.014 1.00 94.00 89 LEU A O 1
ATOM 634 N N . ALA A 1 90 ? -26.881 -2.877 41.238 1.00 92.19 90 ALA A N 1
ATOM 635 C CA . ALA A 1 90 ? -26.423 -2.424 42.545 1.00 92.19 90 ALA A CA 1
ATOM 636 C C . ALA A 1 90 ? -27.509 -1.621 43.275 1.00 92.19 90 ALA A C 1
ATOM 638 O O . ALA A 1 90 ? -27.700 -1.832 44.466 1.00 92.19 90 ALA A O 1
ATOM 639 N N . GLU A 1 91 ? -28.270 -0.783 42.565 1.00 92.38 91 GLU A N 1
ATOM 640 C CA . GLU A 1 91 ? -29.390 -0.007 43.126 1.00 92.38 91 GLU A CA 1
ATOM 641 C C . GLU A 1 91 ? -30.580 -0.875 43.573 1.00 92.38 91 GLU 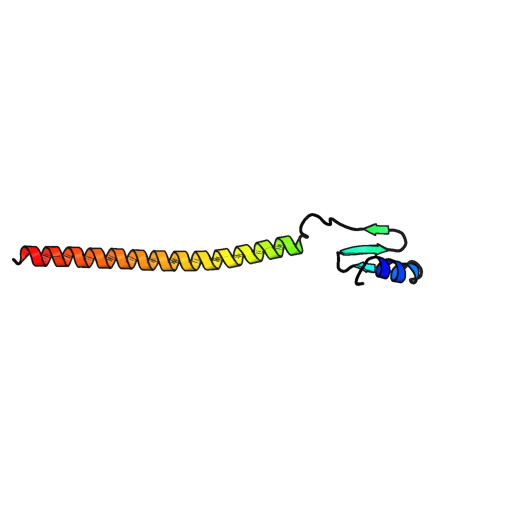A C 1
ATOM 643 O O . GLU A 1 91 ? -31.399 -0.453 44.388 1.00 92.38 91 GLU A O 1
ATOM 648 N N . ARG A 1 92 ? -30.693 -2.099 43.043 1.00 88.50 92 ARG A N 1
ATOM 649 C CA . ARG A 1 92 ? -31.778 -3.045 43.352 1.00 88.50 92 ARG A CA 1
ATOM 650 C C . ARG A 1 92 ? -31.485 -3.985 44.531 1.00 88.50 92 ARG A C 1
ATOM 652 O O . ARG A 1 92 ? -32.343 -4.820 44.829 1.00 88.50 92 ARG A O 1
ATOM 659 N N . ARG A 1 93 ? -30.297 -3.917 45.139 1.00 65.19 93 ARG A N 1
ATOM 660 C CA . ARG A 1 93 ? -29.887 -4.729 46.301 1.00 65.19 93 ARG A CA 1
ATOM 661 C C . ARG A 1 93 ? -30.006 -3.945 47.597 1.00 65.19 93 ARG A C 1
ATOM 663 O O . ARG A 1 93 ? -30.396 -4.588 48.594 1.00 65.19 93 ARG A O 1
#

Secondary structure (DSSP, 8-state):
-BSSHHHHHHHHHHSTTT--EEBTT--EEETTEEE---TTS--HHHHHHHHHHHHHHHHHHHHHHHHHHHHHHHHHHHHHHHHHHHHHHHHT-

pLDDT: mean 89.71, std 10.52, range [54.66, 98.75]

Radius of gyration: 32.1 Å; chains: 1; bounding box: 62×16×88 Å

Foldseek 3Di:
DEADDVVQCVQQVVPPQPDWDAHPQGWIDGVPDIDDDDPPDDDPVRVVVVVVVVVVVVVVVVVVVVVVVVVVVVVVVVVVVVVVVVVVVVVVD

Sequence (93 aa):
VVEGLSEAETVVGAGDGAVVAVTRDGDVLGPHFAHGGSAGAPSLLEAQAQVDEAAAELAVLDTRCEELAAAQRDAVRLRAEQATRTEELAERR